Protein AF-A0A1G0PAJ0-F1 (afdb_monomer_lite)

Foldseek 3Di:
DVVVVLVVLLVVLVVLLVVLVVCVVVVVDPPVCNVVSVVVNVVSVVVNVVSVVVVVVVVVVVVVD

Structure (mmCIF, N/CA/C/O backbone):
data_AF-A0A1G0PAJ0-F1
#
_entry.id   AF-A0A1G0PAJ0-F1
#
loop_
_atom_site.group_PDB
_atom_site.id
_atom_site.type_symbol
_atom_site.label_atom_id
_atom_site.label_alt_id
_atom_site.label_comp_id
_atom_site.label_asym_id
_atom_site.label_entity_id
_atom_site.label_seq_id
_atom_site.pdbx_PDB_ins_code
_atom_site.Cartn_x
_atom_site.Cartn_y
_atom_site.Cartn_z
_atom_site.occupancy
_atom_site.B_iso_or_equiv
_atom_site.auth_seq_id
_atom_site.auth_comp_id
_atom_site.auth_asym_id
_atom_site.auth_atom_id
_atom_site.pdbx_PDB_model_num
ATOM 1 N N . MET A 1 1 ? -21.907 3.675 8.748 1.00 49.62 1 MET A N 1
ATOM 2 C CA . MET A 1 1 ? -21.187 4.214 7.566 1.00 49.62 1 MET A CA 1
ATOM 3 C C . MET A 1 1 ? -19.685 3.916 7.568 1.00 49.62 1 MET A C 1
ATOM 5 O O . MET A 1 1 ? -19.219 3.374 6.578 1.00 49.62 1 MET A O 1
ATOM 9 N N . TYR A 1 2 ? -18.936 4.166 8.652 1.00 59.94 2 TYR A N 1
ATOM 10 C CA . TYR A 1 2 ? -17.465 3.998 8.706 1.00 59.94 2 TYR A CA 1
ATOM 11 C C . TYR A 1 2 ? -16.906 2.631 8.265 1.00 59.94 2 TYR A C 1
ATOM 13 O O . TYR A 1 2 ? -15.876 2.590 7.602 1.00 59.94 2 TYR A O 1
ATOM 21 N N . LYS A 1 3 ? -17.589 1.518 8.570 1.00 66.88 3 LYS A N 1
ATOM 22 C CA . LYS A 1 3 ? -17.134 0.168 8.186 1.00 66.88 3 LYS A CA 1
ATOM 23 C C . LYS A 1 3 ? -17.087 -0.034 6.666 1.00 66.88 3 LYS A C 1
ATOM 25 O O . LYS A 1 3 ? -16.121 -0.569 6.150 1.00 66.88 3 LYS A O 1
ATOM 30 N N . LYS A 1 4 ? -18.088 0.489 5.946 1.00 72.62 4 LYS A N 1
ATOM 31 C CA . LYS A 1 4 ? -18.206 0.355 4.485 1.00 72.62 4 LYS A CA 1
ATOM 32 C C . LYS A 1 4 ? -17.101 1.130 3.756 1.00 72.62 4 LYS A C 1
ATOM 34 O O . LYS A 1 4 ? -16.533 0.623 2.799 1.00 72.62 4 LYS A O 1
ATOM 39 N N . TYR A 1 5 ? -16.760 2.325 4.251 1.00 73.31 5 TYR A N 1
ATOM 40 C CA . TYR A 1 5 ? -15.628 3.110 3.743 1.00 73.31 5 TYR A CA 1
ATOM 41 C C . TYR A 1 5 ? -14.282 2.462 4.067 1.00 73.31 5 TYR A C 1
ATOM 43 O O . TYR A 1 5 ? -13.392 2.476 3.224 1.00 73.31 5 TYR A O 1
ATOM 51 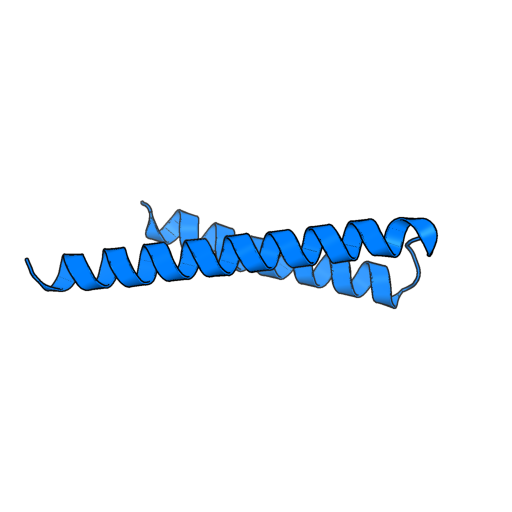N N . TYR A 1 6 ? -14.136 1.863 5.251 1.00 71.06 6 TYR A N 1
ATOM 52 C CA . TYR A 1 6 ? -12.929 1.117 5.594 1.00 71.06 6 TYR A CA 1
ATOM 53 C C . TYR A 1 6 ? -12.736 -0.112 4.716 1.00 71.06 6 TYR A C 1
ATOM 55 O O . TYR A 1 6 ? -11.649 -0.293 4.181 1.00 71.06 6 TYR A O 1
ATOM 63 N N . ASP A 1 7 ? -13.775 -0.931 4.547 1.00 78.12 7 ASP A N 1
ATOM 64 C CA . ASP A 1 7 ? -13.697 -2.119 3.701 1.00 78.12 7 ASP A CA 1
ATOM 65 C C . ASP A 1 7 ? -13.360 -1.700 2.266 1.00 78.12 7 ASP A C 1
ATOM 67 O O . ASP A 1 7 ? -12.415 -2.221 1.678 1.00 78.12 7 ASP A O 1
ATOM 71 N N . PHE A 1 8 ? -14.031 -0.669 1.743 1.00 80.06 8 PHE A N 1
ATOM 72 C CA . PHE A 1 8 ? -13.731 -0.116 0.424 1.00 80.06 8 PHE A CA 1
ATOM 73 C C . PHE A 1 8 ? -12.282 0.381 0.296 1.00 80.06 8 PHE A C 1
ATOM 75 O O . PHE A 1 8 ? -11.605 0.037 -0.673 1.00 80.06 8 PHE A O 1
ATOM 82 N N . PHE A 1 9 ? -11.782 1.145 1.273 1.00 79.12 9 PHE A N 1
ATOM 83 C CA . PHE A 1 9 ? -10.405 1.643 1.271 1.00 79.12 9 PHE A CA 1
ATOM 84 C C . PHE A 1 9 ? -9.397 0.498 1.398 1.00 79.12 9 PHE A C 1
ATOM 86 O O . PHE A 1 9 ? -8.378 0.487 0.713 1.00 79.12 9 PHE A O 1
ATOM 93 N N . ASN A 1 10 ? -9.690 -0.499 2.231 1.00 80.31 10 ASN A N 1
ATOM 94 C CA . ASN A 1 10 ? -8.824 -1.644 2.441 1.00 80.31 10 ASN A CA 1
ATOM 95 C C . ASN A 1 10 ? -8.740 -2.530 1.191 1.00 80.31 10 ASN A C 1
ATOM 97 O O . ASN A 1 10 ? -7.635 -2.928 0.823 1.00 80.31 10 ASN A O 1
ATOM 101 N N . TYR A 1 11 ? -9.856 -2.818 0.517 1.00 82.88 11 TYR A N 1
ATOM 102 C CA . TYR A 1 11 ? -9.847 -3.583 -0.736 1.00 82.88 11 TYR A CA 1
ATOM 103 C C . TYR A 1 11 ? -9.234 -2.777 -1.891 1.00 82.88 11 TYR A C 1
ATOM 105 O O . TYR A 1 11 ? -8.378 -3.303 -2.601 1.00 82.88 11 TYR A O 1
ATOM 113 N N . SER A 1 12 ? -9.571 -1.488 -2.025 1.00 85.00 12 SER A N 1
ATOM 114 C CA . SER A 1 12 ? -8.972 -0.606 -3.044 1.00 85.00 12 SER A CA 1
ATOM 115 C C . SER A 1 12 ? -7.461 -0.462 -2.875 1.00 85.00 12 SER A C 1
ATOM 117 O O . SER A 1 12 ? -6.714 -0.579 -3.842 1.00 85.00 12 SER A O 1
ATOM 119 N N . SER A 1 13 ? -6.986 -0.279 -1.640 1.00 82.56 13 SER A N 1
ATOM 120 C CA . SER A 1 13 ? -5.556 -0.243 -1.319 1.00 82.56 13 SER A CA 1
ATOM 121 C C . SER A 1 13 ? -4.835 -1.518 -1.769 1.00 82.56 13 SER A C 1
ATOM 123 O O . SER A 1 13 ? -3.722 -1.440 -2.284 1.00 82.56 13 SER A O 1
ATOM 125 N N . LEU A 1 14 ? -5.470 -2.687 -1.621 1.00 84.38 14 LEU A N 1
ATOM 126 C CA . LEU A 1 14 ? -4.903 -3.969 -2.045 1.00 84.38 14 LEU A CA 1
ATOM 127 C C . LEU A 1 14 ? -4.744 -4.031 -3.570 1.00 84.38 14 LEU A C 1
ATOM 129 O O . LEU A 1 14 ? -3.690 -4.436 -4.054 1.00 84.38 14 LEU A O 1
ATOM 133 N N . ILE A 1 15 ? -5.758 -3.574 -4.310 1.00 89.50 15 ILE A N 1
ATOM 134 C CA . ILE A 1 15 ? -5.743 -3.514 -5.778 1.00 89.50 15 ILE A CA 1
ATOM 135 C C . ILE A 1 15 ? -4.635 -2.577 -6.272 1.00 89.50 15 ILE A C 1
ATOM 137 O O . ILE A 1 15 ? -3.884 -2.942 -7.173 1.00 89.50 15 ILE A O 1
ATOM 141 N N . ILE A 1 16 ? -4.478 -1.404 -5.653 1.00 86.88 16 ILE A N 1
ATOM 142 C CA . ILE A 1 16 ? -3.428 -0.442 -6.022 1.00 86.88 16 ILE A CA 1
ATOM 143 C C . ILE A 1 16 ? -2.033 -1.043 -5.806 1.00 86.88 16 ILE A C 1
ATOM 145 O O . ILE A 1 16 ? -1.185 -0.958 -6.693 1.00 86.88 16 ILE A O 1
ATOM 149 N N . VAL A 1 17 ? -1.800 -1.698 -4.662 1.00 83.56 17 VAL A N 1
ATOM 150 C CA . VAL A 1 17 ? -0.527 -2.386 -4.384 1.00 83.56 17 VAL A CA 1
ATOM 151 C C . VAL A 1 17 ? -0.277 -3.516 -5.385 1.00 83.56 17 VAL A C 1
ATOM 153 O O . VAL A 1 17 ? 0.848 -3.683 -5.849 1.00 83.56 17 VAL A O 1
ATOM 156 N N . PHE A 1 18 ? -1.314 -4.263 -5.765 1.00 87.88 18 PHE A N 1
ATOM 157 C CA . PHE A 1 18 ? -1.196 -5.323 -6.764 1.00 87.88 18 PHE A CA 1
ATOM 158 C C . PHE A 1 18 ? -0.799 -4.775 -8.141 1.00 87.88 18 PHE A C 1
ATOM 160 O O . PHE A 1 18 ? 0.137 -5.280 -8.753 1.00 87.88 18 PHE A O 1
ATOM 167 N N . ILE A 1 19 ? -1.442 -3.698 -8.599 1.00 88.88 19 ILE A N 1
ATOM 168 C CA . ILE A 1 19 ? -1.099 -3.035 -9.867 1.00 88.88 19 ILE A CA 1
ATOM 169 C C . ILE A 1 19 ? 0.341 -2.512 -9.833 1.00 88.88 19 ILE A C 1
ATOM 171 O O . ILE A 1 19 ? 1.085 -2.712 -10.789 1.00 88.88 19 ILE A O 1
ATOM 175 N N . LEU A 1 20 ? 0.757 -1.891 -8.724 1.00 84.31 20 LEU A N 1
ATOM 176 C CA . LEU A 1 20 ? 2.133 -1.425 -8.524 1.00 84.31 20 LEU A CA 1
ATOM 177 C C . LEU A 1 20 ? 3.149 -2.561 -8.661 1.00 84.31 20 LEU A C 1
ATOM 179 O O . LEU A 1 20 ? 4.142 -2.416 -9.372 1.00 84.31 20 LEU A O 1
ATOM 183 N N . LEU A 1 21 ? 2.883 -3.700 -8.019 1.00 83.81 21 LEU A N 1
ATOM 184 C CA . LEU A 1 21 ? 3.733 -4.885 -8.107 1.00 83.81 21 LEU A CA 1
ATOM 185 C C . LEU A 1 21 ? 3.798 -5.438 -9.533 1.00 83.81 21 LEU A C 1
ATOM 187 O O . LEU A 1 21 ? 4.882 -5.782 -9.997 1.00 83.81 21 LEU A O 1
ATOM 191 N N . VAL A 1 22 ? 2.670 -5.484 -10.246 1.00 88.25 22 VAL A N 1
ATOM 192 C CA . VAL A 1 22 ? 2.631 -5.928 -11.647 1.00 88.25 22 VAL A CA 1
ATOM 193 C C . VAL A 1 22 ? 3.438 -4.985 -12.541 1.00 88.25 22 VAL A C 1
ATOM 195 O O . VAL A 1 22 ? 4.256 -5.461 -13.321 1.00 88.25 22 VAL A O 1
ATOM 198 N N . LEU A 1 23 ? 3.284 -3.666 -12.390 1.00 84.69 23 LEU A N 1
ATOM 199 C CA . LEU A 1 23 ? 4.040 -2.661 -13.151 1.00 84.69 23 LEU A CA 1
ATOM 200 C C . LEU A 1 23 ? 5.554 -2.754 -12.914 1.00 84.69 23 LEU A C 1
ATOM 202 O O . LEU A 1 23 ? 6.348 -2.557 -13.838 1.00 84.69 23 LEU A O 1
ATOM 206 N N . MET A 1 24 ? 5.954 -3.062 -11.679 1.00 80.56 24 MET A N 1
ATOM 207 C CA . MET A 1 24 ? 7.348 -3.336 -11.336 1.00 80.56 24 MET A CA 1
ATOM 208 C C . MET A 1 24 ? 7.842 -4.642 -11.964 1.00 80.56 24 MET A C 1
ATOM 210 O O . MET A 1 24 ? 8.943 -4.679 -12.517 1.00 80.56 24 MET A O 1
ATOM 214 N N . LEU A 1 25 ? 7.030 -5.702 -11.909 1.00 83.31 25 LEU A N 1
ATOM 215 C CA . LEU A 1 25 ? 7.374 -7.026 -12.423 1.00 83.31 25 LEU A CA 1
ATOM 216 C C . LEU A 1 25 ? 7.539 -7.027 -13.946 1.00 83.31 25 LEU A C 1
ATOM 218 O O . LEU A 1 25 ? 8.498 -7.603 -14.457 1.00 83.31 25 LEU A O 1
ATOM 222 N N . THR A 1 26 ? 6.649 -6.350 -14.674 1.00 87.62 26 THR A N 1
ATOM 223 C CA . THR A 1 26 ? 6.715 -6.258 -1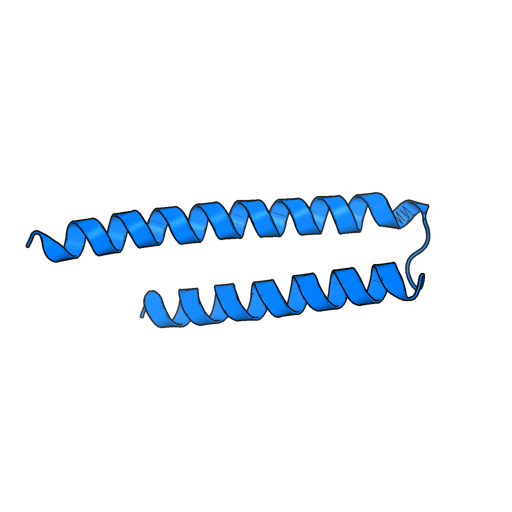6.141 1.00 87.62 26 THR A CA 1
ATOM 224 C C . THR A 1 26 ? 7.844 -5.356 -16.635 1.00 87.62 26 THR A C 1
ATOM 226 O O . THR A 1 26 ? 8.015 -5.217 -17.845 1.00 87.62 26 THR A O 1
ATOM 229 N N . ARG A 1 27 ? 8.612 -4.722 -15.731 1.00 76.31 27 ARG A N 1
ATOM 230 C CA . ARG A 1 27 ? 9.605 -3.680 -16.050 1.00 76.31 27 ARG A CA 1
ATOM 231 C C . ARG A 1 27 ? 9.038 -2.572 -16.949 1.00 76.31 27 ARG A C 1
ATOM 233 O O . ARG A 1 27 ? 9.794 -1.890 -17.633 1.00 76.31 27 ARG A O 1
ATOM 240 N N . SER A 1 28 ? 7.717 -2.358 -16.927 1.00 80.00 28 SER A N 1
ATOM 241 C CA . SER A 1 28 ? 7.075 -1.253 -17.652 1.00 80.00 28 SER A CA 1
ATOM 242 C C . SER A 1 28 ? 7.505 0.110 -17.115 1.00 80.00 28 SER A C 1
ATOM 244 O O . SER A 1 28 ? 7.340 1.119 -17.794 1.00 80.00 28 SER A O 1
ATOM 246 N N . VAL A 1 29 ? 8.041 0.149 -15.895 1.00 75.38 29 VAL A N 1
ATOM 247 C CA . VAL A 1 29 ? 8.486 1.369 -15.232 1.00 75.38 29 VAL A CA 1
ATOM 248 C C . VAL A 1 29 ? 10.009 1.519 -15.352 1.00 75.38 29 VAL A C 1
ATOM 250 O O . VAL A 1 29 ? 10.735 0.595 -14.977 1.00 75.38 29 VAL A O 1
ATOM 253 N N . PRO A 1 30 ? 10.519 2.684 -15.798 1.00 79.62 30 PRO A N 1
ATOM 254 C CA . PRO A 1 30 ? 11.951 2.972 -15.813 1.00 79.62 30 PRO A CA 1
ATOM 255 C C . PRO A 1 30 ? 12.568 2.835 -14.418 1.00 79.62 30 PRO A C 1
ATOM 257 O O . PRO A 1 30 ? 11.982 3.264 -13.424 1.00 79.62 30 PRO A O 1
ATOM 260 N N . THR A 1 31 ? 13.789 2.314 -14.327 1.00 77.31 31 THR A N 1
ATOM 261 C CA . THR A 1 31 ? 14.500 2.101 -13.051 1.00 77.31 31 THR A CA 1
ATOM 262 C C . THR A 1 31 ? 14.639 3.370 -12.204 1.00 77.31 31 THR A C 1
ATOM 264 O O . THR A 1 31 ? 14.568 3.288 -10.982 1.00 77.31 31 THR A O 1
ATOM 267 N N . GLY A 1 32 ? 14.739 4.551 -12.826 1.00 81.50 32 GLY A N 1
ATOM 268 C CA . GLY A 1 32 ? 14.745 5.835 -12.109 1.00 81.50 32 GLY A CA 1
ATOM 269 C C . GLY A 1 32 ? 13.422 6.168 -11.405 1.00 81.50 32 GLY A C 1
ATOM 270 O O . GLY A 1 32 ? 13.417 6.863 -10.395 1.00 81.50 32 GLY A O 1
ATOM 271 N N . TRP A 1 33 ? 12.301 5.629 -11.890 1.00 84.75 33 TRP A N 1
ATOM 272 C CA . TRP A 1 33 ? 10.978 5.828 -11.294 1.00 84.75 33 TRP A CA 1
ATOM 273 C C . TRP A 1 33 ? 10.645 4.785 -10.223 1.00 84.75 33 TRP A C 1
ATOM 275 O O . TRP A 1 33 ? 9.770 5.004 -9.386 1.00 84.75 33 TRP A O 1
ATOM 285 N N . PHE A 1 34 ? 11.371 3.668 -10.208 1.00 81.44 34 PHE A N 1
ATOM 286 C CA . PHE A 1 34 ? 11.120 2.523 -9.336 1.00 81.44 34 PHE A CA 1
ATOM 287 C C . PHE A 1 34 ? 11.095 2.907 -7.850 1.00 81.44 34 PHE A C 1
ATOM 289 O O . PHE A 1 34 ? 10.182 2.517 -7.126 1.00 81.44 34 PHE A O 1
ATOM 296 N N . ILE A 1 35 ? 12.040 3.744 -7.411 1.00 84.50 35 ILE A N 1
ATOM 297 C CA . ILE A 1 35 ? 12.114 4.247 -6.030 1.00 84.50 35 ILE A CA 1
ATOM 298 C C . ILE A 1 35 ? 10.859 5.025 -5.632 1.00 84.50 35 ILE A C 1
ATOM 300 O O . ILE A 1 35 ? 10.367 4.844 -4.520 1.00 84.50 35 ILE A O 1
ATOM 304 N N . TYR A 1 36 ? 10.301 5.839 -6.530 1.00 86.12 36 TYR A N 1
ATOM 305 C CA . TYR A 1 36 ? 9.086 6.599 -6.240 1.00 86.12 36 TYR A CA 1
ATOM 306 C C . TYR A 1 36 ? 7.882 5.674 -6.066 1.00 86.12 36 TYR A C 1
ATOM 308 O O . TYR A 1 36 ? 7.116 5.835 -5.118 1.00 86.12 36 TYR A O 1
ATOM 316 N N . PHE A 1 37 ? 7.748 4.658 -6.922 1.00 84.06 37 PHE A N 1
ATOM 317 C CA . PHE A 1 37 ? 6.672 3.675 -6.804 1.00 84.06 37 PHE A CA 1
ATOM 318 C C . PHE A 1 37 ? 6.807 2.802 -5.550 1.00 84.06 37 PHE A C 1
ATOM 320 O O . PHE A 1 37 ? 5.808 2.549 -4.875 1.00 84.06 37 PHE A O 1
ATOM 327 N N . VAL A 1 38 ? 8.028 2.386 -5.193 1.00 84.69 38 VAL A N 1
ATOM 328 C CA . VAL A 1 38 ? 8.290 1.655 -3.941 1.00 84.69 38 VAL A CA 1
ATOM 329 C C . VAL A 1 38 ? 7.956 2.535 -2.737 1.00 84.69 38 VAL A C 1
ATOM 331 O O . VAL A 1 38 ? 7.239 2.099 -1.838 1.00 84.69 38 VAL A O 1
ATOM 334 N N . SER A 1 39 ? 8.418 3.787 -2.734 1.00 89.38 39 SER A N 1
ATOM 335 C CA . SER A 1 39 ? 8.157 4.743 -1.654 1.00 89.38 39 SER A CA 1
ATOM 336 C C . SER A 1 39 ? 6.656 5.007 -1.484 1.00 89.38 39 SER A C 1
ATOM 338 O O . SER A 1 39 ? 6.140 4.957 -0.366 1.00 89.38 39 SER A O 1
ATOM 340 N N . PHE A 1 40 ? 5.921 5.167 -2.589 1.00 87.44 40 PHE A N 1
ATOM 341 C CA . PHE A 1 40 ? 4.464 5.302 -2.572 1.00 87.44 40 PHE A CA 1
ATOM 342 C C . PHE A 1 40 ? 3.764 4.043 -2.032 1.00 87.44 40 PHE A C 1
ATOM 344 O O . PHE A 1 40 ? 2.846 4.145 -1.217 1.00 87.44 40 PHE A O 1
ATOM 351 N N . GLY A 1 41 ? 4.225 2.850 -2.421 1.00 86.31 41 GLY A N 1
ATOM 352 C CA . GLY A 1 41 ? 3.726 1.581 -1.886 1.00 86.31 41 GLY A CA 1
ATOM 353 C C . GLY A 1 41 ? 3.933 1.448 -0.372 1.00 86.31 41 GLY A C 1
ATOM 354 O O . GLY A 1 41 ? 3.014 1.043 0.341 1.00 86.31 41 GLY A O 1
ATOM 355 N N . ILE A 1 42 ? 5.101 1.854 0.137 1.00 88.81 42 ILE A N 1
ATOM 356 C CA . ILE A 1 42 ? 5.397 1.886 1.580 1.00 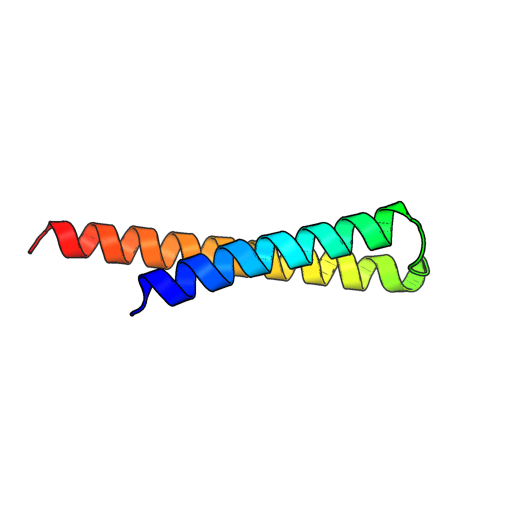88.81 42 ILE A CA 1
ATOM 357 C C . ILE A 1 42 ? 4.459 2.860 2.302 1.00 88.81 42 ILE A C 1
ATOM 359 O O . ILE A 1 42 ? 3.878 2.509 3.330 1.00 88.81 42 ILE A O 1
ATOM 363 N N . LEU A 1 43 ? 4.253 4.056 1.747 1.00 90.56 43 LEU A N 1
ATOM 364 C CA . LEU A 1 43 ? 3.312 5.047 2.278 1.00 90.56 43 LEU A CA 1
ATOM 365 C C . LEU A 1 43 ? 1.892 4.479 2.387 1.00 90.56 43 LEU A C 1
ATOM 367 O O . LEU A 1 43 ? 1.254 4.600 3.435 1.00 90.56 43 LEU A O 1
ATOM 371 N N . LEU A 1 44 ? 1.418 3.794 1.343 1.00 87.12 44 LEU A N 1
ATOM 372 C CA . LEU A 1 44 ? 0.116 3.127 1.360 1.00 87.12 44 LEU A CA 1
ATOM 373 C C . LEU A 1 44 ? 0.024 2.060 2.453 1.00 87.12 44 LEU A C 1
ATOM 375 O O . LEU A 1 44 ? -1.011 1.971 3.114 1.00 87.12 44 LEU A O 1
ATOM 379 N N . LEU A 1 45 ? 1.083 1.276 2.677 1.00 85.12 45 LEU A N 1
ATOM 380 C CA . LEU A 1 45 ? 1.120 0.281 3.753 1.00 85.12 45 LEU A CA 1
ATOM 381 C C . LEU A 1 45 ? 1.034 0.930 5.139 1.00 85.12 45 LEU A C 1
ATOM 383 O O . LEU A 1 45 ? 0.265 0.455 5.976 1.00 85.12 45 LEU A O 1
ATOM 387 N N . ILE A 1 46 ? 1.754 2.032 5.367 1.00 89.19 46 ILE A N 1
ATOM 388 C CA . ILE A 1 46 ? 1.705 2.782 6.631 1.00 89.19 46 ILE A CA 1
ATOM 389 C C . ILE A 1 46 ? 0.286 3.297 6.890 1.00 89.19 46 ILE A C 1
ATOM 391 O O . ILE A 1 46 ? -0.271 3.056 7.963 1.00 89.19 46 ILE A O 1
ATOM 395 N N . VAL A 1 47 ? -0.336 3.937 5.895 1.00 88.00 47 VAL A N 1
ATOM 396 C CA . VAL A 1 47 ? -1.726 4.417 5.996 1.00 88.00 47 VAL A CA 1
ATOM 397 C C . VAL A 1 47 ? -2.672 3.263 6.333 1.00 88.00 47 VAL A C 1
ATOM 399 O O . VAL A 1 47 ? -3.544 3.397 7.194 1.00 88.00 47 VAL A O 1
ATOM 402 N N . ARG A 1 48 ? -2.467 2.096 5.715 1.00 84.31 48 ARG A N 1
ATOM 403 C CA . ARG A 1 48 ? -3.248 0.882 5.981 1.00 84.31 48 ARG A CA 1
ATOM 404 C C . ARG A 1 48 ? -3.132 0.408 7.427 1.00 84.31 48 ARG A C 1
ATOM 406 O O . ARG A 1 48 ? -4.143 0.053 8.034 1.00 84.31 48 ARG A O 1
ATOM 413 N N . ILE A 1 49 ? -1.917 0.406 7.975 1.00 87.38 49 ILE A N 1
ATOM 414 C CA . ILE A 1 49 ? -1.646 0.020 9.364 1.00 87.38 49 ILE A CA 1
ATOM 415 C C . ILE A 1 49 ? -2.344 0.992 10.317 1.00 87.38 49 ILE A C 1
ATOM 417 O O . ILE A 1 49 ? -3.057 0.547 11.215 1.00 87.38 49 ILE A O 1
ATOM 421 N N . ILE A 1 50 ? -2.216 2.300 10.083 1.00 88.38 50 ILE A N 1
ATOM 422 C CA . ILE A 1 50 ? -2.861 3.332 10.907 1.00 88.38 50 ILE A CA 1
ATOM 423 C C . ILE A 1 50 ? -4.385 3.170 10.883 1.00 88.38 50 ILE A C 1
ATOM 425 O O . ILE A 1 50 ? -5.011 3.147 11.944 1.00 88.38 50 ILE A O 1
ATOM 429 N N . LEU A 1 51 ? -4.990 2.993 9.702 1.00 83.38 51 LEU A N 1
ATOM 430 C CA . LEU A 1 51 ? -6.436 2.770 9.588 1.00 83.38 51 LEU A CA 1
ATOM 431 C C . LEU A 1 51 ? -6.878 1.507 10.334 1.00 83.38 51 LEU A C 1
ATOM 433 O O . LEU A 1 51 ? -7.884 1.534 11.046 1.00 83.38 51 LEU A O 1
ATOM 437 N N . ARG A 1 52 ? -6.127 0.408 10.195 1.00 81.62 52 ARG A N 1
ATOM 438 C CA . ARG A 1 52 ? -6.409 -0.847 10.900 1.00 81.62 52 ARG A CA 1
ATOM 439 C C . ARG A 1 52 ? -6.348 -0.654 12.417 1.00 81.62 52 ARG A C 1
ATOM 441 O O . ARG A 1 52 ? -7.245 -1.127 13.109 1.00 81.62 52 ARG A O 1
ATOM 448 N N . ILE A 1 53 ? -5.332 0.046 12.925 1.00 86.12 53 ILE A N 1
ATOM 449 C CA . ILE A 1 53 ? -5.171 0.336 14.359 1.00 86.12 53 ILE A CA 1
ATOM 450 C C . ILE A 1 53 ? -6.321 1.210 14.862 1.00 86.12 53 ILE A C 1
ATOM 452 O O . ILE A 1 53 ? -6.965 0.858 15.848 1.00 86.12 53 ILE A O 1
ATOM 456 N N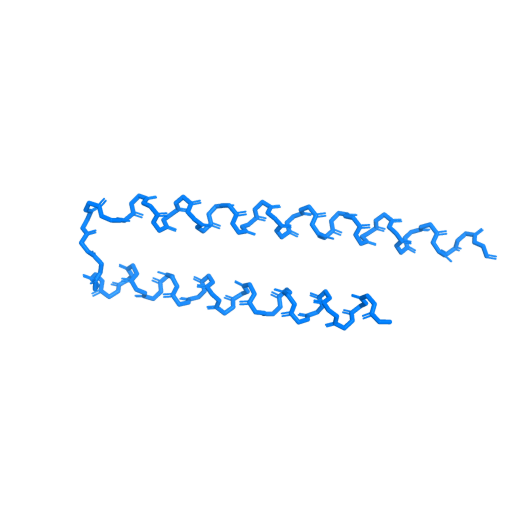 . TYR A 1 54 ? -6.631 2.306 14.164 1.00 83.56 54 TYR A N 1
ATOM 457 C CA . TYR A 1 54 ? -7.723 3.210 14.535 1.00 83.56 54 TYR A CA 1
ATOM 458 C C . TYR A 1 54 ? -9.056 2.464 14.667 1.00 83.56 54 TYR A C 1
ATOM 460 O O . TYR A 1 54 ? -9.811 2.664 15.618 1.00 83.56 54 TYR A O 1
ATOM 468 N N . ILE A 1 55 ? -9.327 1.549 13.739 1.00 78.12 55 ILE A N 1
ATOM 469 C CA . ILE A 1 55 ? -10.540 0.733 13.751 1.00 78.12 55 ILE A CA 1
ATOM 470 C C . ILE A 1 55 ? -10.509 -0.323 14.841 1.00 78.12 55 ILE A C 1
ATOM 472 O O . ILE A 1 55 ? -11.505 -0.464 15.543 1.00 78.12 55 ILE A O 1
ATOM 476 N N . ALA A 1 56 ? -9.393 -1.023 15.037 1.00 79.31 56 ALA A N 1
ATOM 477 C CA . ALA A 1 56 ? -9.262 -1.981 16.131 1.00 79.31 56 ALA A CA 1
ATOM 478 C C . ALA A 1 56 ? -9.536 -1.316 17.492 1.00 79.31 56 ALA A C 1
ATOM 480 O O . ALA A 1 56 ?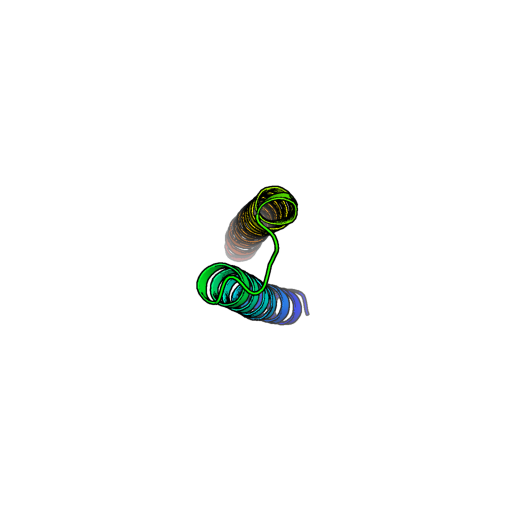 -10.294 -1.854 18.299 1.00 79.31 56 ALA A O 1
ATOM 481 N N . ILE A 1 57 ? -9.006 -0.109 17.709 1.00 80.50 57 ILE A N 1
ATOM 482 C CA . ILE A 1 57 ? -9.245 0.680 18.925 1.00 80.50 57 ILE A CA 1
ATOM 483 C C . ILE A 1 57 ? -10.715 1.119 19.012 1.00 80.50 57 ILE A C 1
ATOM 485 O O . ILE A 1 57 ? -11.357 0.925 20.045 1.00 80.50 57 ILE A O 1
ATOM 489 N N . LYS A 1 58 ? -11.287 1.655 17.926 1.00 74.75 58 LYS A N 1
ATOM 490 C CA . LYS A 1 58 ? -12.680 2.132 17.902 1.00 74.75 58 LYS A CA 1
ATOM 491 C C . LYS A 1 58 ? -13.701 1.012 18.141 1.00 74.75 58 LYS A C 1
ATOM 493 O O . LYS A 1 58 ? -14.658 1.216 18.882 1.00 74.75 58 LYS A O 1
ATOM 498 N N . TYR A 1 59 ? -13.495 -0.170 17.558 1.00 68.00 59 TYR A N 1
ATOM 499 C CA . TYR A 1 59 ? -14.356 -1.338 17.782 1.00 68.00 59 TYR A CA 1
ATOM 500 C C . TYR A 1 59 ? -14.163 -1.964 19.169 1.00 68.00 59 TYR A C 1
ATOM 502 O O . TYR A 1 59 ? -15.127 -2.473 19.733 1.00 68.00 59 TYR A O 1
ATOM 510 N N . SER A 1 60 ? -12.953 -1.907 19.735 1.00 61.31 60 SER A N 1
ATOM 511 C CA . SER A 1 60 ? -12.695 -2.348 21.113 1.00 61.31 60 SER A CA 1
ATOM 512 C C . SER A 1 60 ? -13.443 -1.485 22.138 1.00 61.31 60 SER A C 1
ATOM 514 O O . SER A 1 60 ? -14.031 -2.015 23.079 1.00 61.31 60 SER A O 1
ATOM 516 N N . ASN A 1 61 ? -13.504 -0.167 21.916 1.00 59.16 61 ASN A N 1
ATOM 517 C CA . ASN A 1 61 ? -14.218 0.754 22.803 1.00 59.16 61 ASN A CA 1
ATOM 518 C C . ASN A 1 61 ? -15.749 0.641 22.697 1.00 59.16 61 ASN A C 1
ATOM 520 O O . ASN A 1 61 ? -16.418 0.752 23.714 1.00 59.16 61 ASN A O 1
ATOM 524 N N . GLN A 1 62 ? -16.312 0.337 21.519 1.00 56.03 62 GLN A N 1
ATOM 525 C CA . GLN A 1 62 ? -17.766 0.141 21.367 1.00 56.03 62 GLN A CA 1
ATOM 526 C C . GLN A 1 62 ? -18.321 -1.121 22.039 1.00 56.03 62 GLN A C 1
ATOM 528 O O . GLN A 1 62 ? -19.528 -1.232 22.198 1.00 56.03 62 GLN A O 1
ATOM 5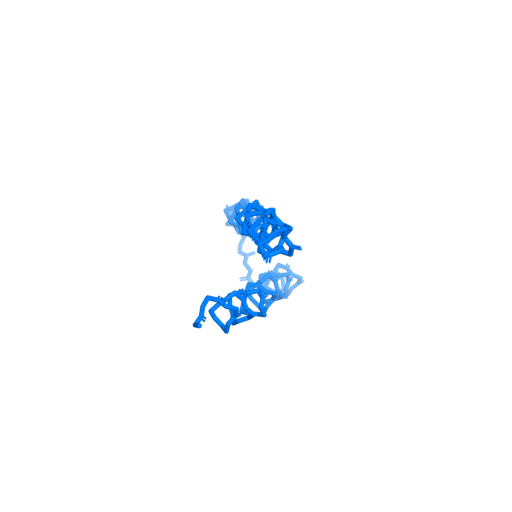33 N N . LYS A 1 63 ? -17.480 -2.095 22.406 1.00 49.97 63 LYS A N 1
ATOM 534 C CA . LYS A 1 63 ? -17.937 -3.319 23.087 1.00 49.97 63 LYS A CA 1
ATOM 535 C C . LYS A 1 63 ? -18.049 -3.147 24.612 1.00 49.97 63 LYS A C 1
ATOM 537 O O . LYS A 1 63 ? -18.394 -4.104 25.298 1.00 49.97 63 LYS A O 1
ATOM 542 N N . LYS A 1 64 ? -17.671 -1.978 25.142 1.00 51.88 64 LYS A N 1
ATOM 543 C CA . LYS A 1 64 ? -17.650 -1.669 26.581 1.00 51.88 64 LYS A CA 1
ATOM 544 C C . LYS A 1 64 ? -18.777 -0.729 27.036 1.00 51.88 64 LYS A C 1
ATOM 546 O O . LYS A 1 64 ? -18.836 -0.445 28.227 1.00 51.88 64 LYS A O 1
ATOM 551 N N . GLU A 1 65 ? -19.631 -0.277 26.121 1.00 42.66 65 GLU A N 1
ATOM 552 C CA . GLU A 1 65 ? -20.908 0.394 26.418 1.00 42.66 65 GLU A CA 1
ATOM 553 C C . GLU A 1 65 ? -22.061 -0.591 26.208 1.00 42.66 65 GLU A C 1
ATOM 555 O O . GLU A 1 65 ? -23.021 -0.539 27.005 1.00 42.66 65 GLU A O 1
#

Radius of gyration: 15.62 Å; chains: 1; bounding box: 36×14×44 Å

Sequence (65 aa):
MYKKYYDFFNYSSLIIVFILLVLMLTRSVPTGWFIYFVSFGILLLIVRIILRIYIAIKYSNQKKE

Secondary structure (DSSP, 8-state):
-HHHHHHHHHHHHHHHHHHHHHHHHTT-S-HHHHHHHHHHHHHHHHHHHHHHHHHHHHHHHHT--

pLDDT: mean 79.06, std 10.93, range [42.66, 90.56]